Protein AF-A0A4Q4BNV3-F1 (afdb_monomer_lite)

Secondary structure (DSSP, 8-state):
--TTHHHHHHHHHHHHS-HHHHHHHHHHHHHHHHHHHHHH-TTSTTHHHHHHHHHHHHHHHHHHHHIIIIISTT-

Structure (mmCIF, N/CA/C/O backbone):
data_AF-A0A4Q4BNV3-F1
#
_entry.id   AF-A0A4Q4BNV3-F1
#
loop_
_atom_site.group_PDB
_atom_site.id
_atom_site.type_symbol
_atom_site.label_atom_id
_atom_site.label_alt_id
_atom_site.label_comp_id
_atom_site.label_asym_id
_atom_site.label_entity_id
_atom_site.label_seq_id
_atom_site.pdbx_PDB_ins_code
_atom_site.Cartn_x
_atom_site.Cartn_y
_atom_site.Cartn_z
_atom_site.occupancy
_atom_site.B_iso_or_equiv
_atom_site.auth_seq_id
_atom_site.auth_comp_id
_atom_site.auth_asym_id
_atom_site.auth_atom_id
_atom_site.pdbx_PDB_model_num
ATOM 1 N N . ALA A 1 1 ? -16.617 0.021 -6.939 1.00 45.91 1 ALA A N 1
ATOM 2 C CA . ALA A 1 1 ? -15.634 -0.713 -6.115 1.00 45.91 1 ALA A CA 1
ATOM 3 C C . ALA A 1 1 ? -14.369 -0.931 -6.944 1.00 45.91 1 ALA A C 1
ATOM 5 O O . ALA A 1 1 ? -14.458 -1.585 -7.970 1.00 45.91 1 ALA A O 1
ATOM 6 N N . LEU A 1 2 ? -13.230 -0.338 -6.560 1.00 59.12 2 LEU A N 1
ATOM 7 C CA . LEU A 1 2 ? -11.977 -0.357 -7.347 1.00 59.12 2 LEU A CA 1
ATOM 8 C C . LEU A 1 2 ? -11.028 -1.522 -6.984 1.00 59.12 2 LEU A C 1
ATOM 10 O O . LEU A 1 2 ? -10.032 -1.732 -7.667 1.00 59.12 2 LEU A O 1
ATOM 14 N N . GLY A 1 3 ? -11.327 -2.294 -5.931 1.00 62.38 3 GLY A N 1
ATOM 15 C CA . GLY A 1 3 ? -10.403 -3.287 -5.355 1.00 62.38 3 GLY A CA 1
ATOM 16 C C . GLY A 1 3 ? -10.016 -4.462 -6.264 1.00 62.38 3 GLY A C 1
ATOM 17 O O . GLY A 1 3 ? -9.010 -5.110 -6.007 1.00 62.38 3 GLY A O 1
ATOM 18 N N . TRP A 1 4 ? -10.769 -4.717 -7.339 1.00 71.50 4 TRP A N 1
ATOM 19 C CA . TRP A 1 4 ? -10.521 -5.835 -8.261 1.00 71.50 4 TRP A CA 1
ATOM 20 C C . TRP A 1 4 ? -9.763 -5.447 -9.537 1.00 71.50 4 TRP A C 1
ATOM 22 O O . TRP A 1 4 ? -9.365 -6.326 -10.296 1.00 71.50 4 TRP A O 1
ATOM 32 N N . ILE A 1 5 ? -9.501 -4.155 -9.768 1.00 75.69 5 ILE A N 1
ATOM 33 C CA . ILE A 1 5 ? -8.789 -3.686 -10.973 1.00 75.69 5 ILE A CA 1
ATOM 34 C C . ILE A 1 5 ? -7.371 -4.266 -11.046 1.00 75.69 5 ILE A C 1
ATOM 36 O O . ILE A 1 5 ? -6.882 -4.572 -12.131 1.00 75.69 5 ILE A O 1
ATOM 40 N N . ILE A 1 6 ? -6.739 -4.495 -9.891 1.00 73.31 6 ILE A N 1
ATOM 41 C CA . ILE A 1 6 ? -5.396 -5.077 -9.811 1.00 73.31 6 ILE A CA 1
ATOM 42 C C . ILE A 1 6 ? -5.315 -6.465 -10.463 1.00 73.31 6 ILE A C 1
ATOM 44 O O . ILE A 1 6 ? -4.283 -6.797 -11.030 1.00 73.31 6 ILE A O 1
ATOM 48 N N . VAL A 1 7 ? -6.400 -7.250 -10.461 1.00 75.12 7 VAL A N 1
ATOM 49 C CA . VAL A 1 7 ? -6.432 -8.590 -11.076 1.00 75.12 7 VAL A CA 1
ATOM 50 C C . VAL A 1 7 ? -6.296 -8.502 -12.596 1.00 75.12 7 VAL A C 1
ATOM 52 O O . VAL A 1 7 ? -5.603 -9.315 -13.199 1.00 75.12 7 VAL A O 1
ATOM 55 N N . LEU A 1 8 ? -6.897 -7.480 -13.212 1.00 78.12 8 LEU A N 1
ATOM 56 C CA . LEU A 1 8 ? -6.786 -7.230 -14.652 1.00 78.12 8 LEU A CA 1
ATOM 57 C C . LEU A 1 8 ? -5.387 -6.729 -15.034 1.00 78.12 8 LEU A C 1
ATOM 59 O O . LEU A 1 8 ? -4.879 -7.061 -16.101 1.00 78.12 8 LEU A O 1
ATOM 63 N N . ALA A 1 9 ? -4.753 -5.960 -14.148 1.00 76.69 9 ALA A N 1
ATOM 64 C CA . ALA A 1 9 ? -3.413 -5.419 -14.357 1.00 76.69 9 ALA A CA 1
ATOM 65 C C . ALA A 1 9 ? -2.284 -6.386 -13.948 1.00 76.69 9 ALA A C 1
ATOM 67 O O . ALA A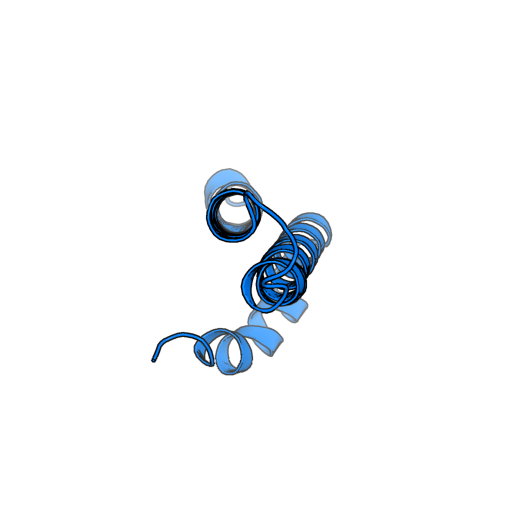 1 9 ? -1.123 -6.119 -14.243 1.00 76.69 9 ALA A O 1
ATOM 68 N N . LEU A 1 10 ? -2.593 -7.506 -13.283 1.00 77.88 10 LEU A N 1
ATOM 69 C CA . LEU A 1 10 ? -1.592 -8.354 -12.631 1.00 77.88 10 LEU A CA 1
ATOM 70 C C . LEU A 1 10 ? -0.602 -8.983 -13.618 1.00 77.88 10 LEU A C 1
ATOM 72 O O . LEU A 1 10 ? 0.601 -8.943 -13.386 1.00 77.88 10 LEU A O 1
ATOM 76 N N . LYS A 1 11 ? -1.096 -9.547 -14.726 1.00 78.31 11 LYS A N 1
ATOM 77 C CA . LYS A 1 11 ? -0.249 -10.187 -15.744 1.00 78.31 11 LYS A CA 1
ATOM 78 C C . LYS A 1 11 ? 0.725 -9.194 -16.405 1.00 78.31 11 LYS A C 1
ATOM 80 O O . LYS A 1 11 ? 1.924 -9.440 -16.327 1.00 78.31 11 LYS A O 1
ATOM 85 N N . PRO A 1 12 ? 0.274 -8.052 -16.964 1.00 79.19 12 PRO A N 1
ATOM 86 C CA . PRO A 1 12 ? 1.199 -7.066 -17.524 1.00 79.19 12 PRO A CA 1
ATOM 87 C C . PRO A 1 12 ? 2.126 -6.434 -16.474 1.00 79.19 12 PRO A C 1
ATOM 89 O O . PRO A 1 12 ? 3.245 -6.062 -16.811 1.00 79.19 12 PRO A O 1
ATOM 92 N N . LEU A 1 13 ? 1.711 -6.347 -15.203 1.00 80.31 13 LEU A N 1
ATOM 93 C CA . LEU A 1 13 ? 2.597 -5.914 -14.118 1.00 80.31 13 LEU A CA 1
ATOM 94 C C . LEU A 1 13 ? 3.730 -6.912 -13.869 1.00 80.31 13 LEU A C 1
ATOM 96 O O . LEU A 1 13 ? 4.869 -6.493 -13.733 1.00 80.31 13 LEU A O 1
ATOM 100 N N . ILE A 1 14 ? 3.447 -8.213 -13.814 1.00 80.12 14 ILE A N 1
ATOM 101 C CA . ILE A 1 14 ? 4.486 -9.231 -13.592 1.00 80.12 14 ILE A CA 1
ATOM 102 C C . ILE A 1 14 ? 5.467 -9.278 -14.766 1.00 80.12 14 ILE A C 1
ATOM 104 O O . ILE A 1 14 ? 6.672 -9.355 -14.543 1.00 80.12 14 ILE A O 1
ATOM 108 N N . ASP A 1 15 ? 4.958 -9.195 -15.994 1.00 84.56 15 ASP A N 1
ATOM 109 C CA . ASP A 1 15 ? 5.781 -9.318 -17.199 1.00 84.56 15 ASP A CA 1
ATOM 110 C C . ASP A 1 15 ? 6.606 -8.044 -17.486 1.00 84.56 15 ASP A C 1
ATOM 112 O O . ASP A 1 15 ? 7.648 -8.120 -18.133 1.00 84.56 15 ASP A O 1
ATOM 116 N N . GLY A 1 16 ? 6.150 -6.872 -17.019 1.00 82.50 16 GLY A N 1
ATOM 117 C CA . GLY A 1 16 ? 6.750 -5.572 -17.347 1.00 82.50 16 GLY A CA 1
ATOM 118 C C . GLY A 1 16 ? 7.379 -4.799 -16.185 1.00 82.50 16 GLY A C 1
ATOM 119 O O . GLY A 1 16 ? 8.088 -3.826 -16.436 1.00 82.50 16 GLY A O 1
ATOM 120 N N . ALA A 1 17 ? 7.132 -5.174 -14.926 1.00 85.75 17 ALA A N 1
ATOM 121 C CA . ALA A 1 17 ? 7.621 -4.424 -13.770 1.00 85.75 17 ALA A CA 1
ATOM 122 C C . ALA A 1 17 ? 8.896 -5.022 -13.165 1.00 85.75 17 ALA A C 1
ATOM 124 O O . ALA A 1 17 ? 9.119 -6.231 -13.150 1.00 85.75 17 ALA A O 1
ATOM 125 N N . SER A 1 18 ? 9.721 -4.148 -12.584 1.00 89.44 18 SER A N 1
ATOM 126 C CA . SER A 1 18 ? 10.929 -4.569 -11.875 1.00 89.44 18 SER A CA 1
ATOM 127 C C . SER A 1 18 ? 10.604 -5.398 -10.616 1.00 89.44 18 SER A C 1
ATOM 129 O O . SER A 1 18 ? 9.547 -5.201 -10.000 1.00 89.44 18 SER A O 1
ATOM 131 N N . PRO A 1 19 ? 11.535 -6.249 -10.137 1.00 90.19 19 PRO A N 1
ATOM 132 C CA . PRO A 1 19 ? 11.366 -6.973 -8.874 1.00 90.19 19 PRO A CA 1
ATOM 133 C C . PRO A 1 19 ? 11.080 -6.055 -7.676 1.00 90.19 19 PRO A C 1
ATOM 135 O O . PRO A 1 19 ? 10.302 -6.412 -6.789 1.00 90.19 19 PRO A O 1
ATOM 138 N N . LEU A 1 20 ? 11.665 -4.851 -7.659 1.00 92.12 20 LEU A N 1
ATOM 139 C CA . LEU A 1 20 ? 11.419 -3.848 -6.621 1.00 92.12 20 LEU A CA 1
ATOM 140 C C . LEU A 1 20 ? 9.966 -3.358 -6.654 1.00 92.1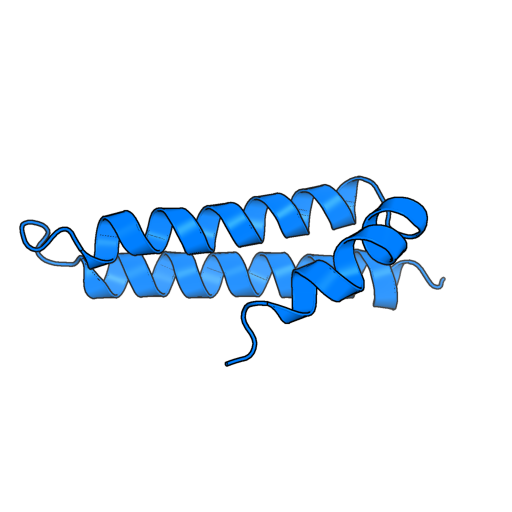2 20 LEU A C 1
ATOM 142 O O . LEU A 1 20 ? 9.302 -3.319 -5.619 1.00 92.12 20 LEU A O 1
ATOM 146 N N . THR A 1 21 ? 9.454 -3.033 -7.842 1.00 91.44 21 THR A N 1
ATOM 147 C CA . THR A 1 21 ? 8.065 -2.599 -8.046 1.00 91.44 21 THR A CA 1
ATOM 148 C C . THR A 1 21 ? 7.081 -3.675 -7.599 1.00 91.44 21 THR A C 1
ATOM 150 O O . THR A 1 21 ? 6.149 -3.380 -6.851 1.00 91.44 21 THR A O 1
ATOM 153 N N . LEU A 1 22 ? 7.315 -4.932 -7.987 1.00 91.50 22 LEU A N 1
ATOM 154 C CA . LEU A 1 22 ? 6.485 -6.065 -7.571 1.00 91.50 22 LEU A CA 1
ATOM 155 C C . LEU A 1 22 ? 6.518 -6.267 -6.053 1.00 91.50 22 LEU A C 1
ATOM 157 O O . LEU A 1 22 ? 5.473 -6.465 -5.435 1.00 91.50 22 LEU A O 1
ATOM 161 N N . THR A 1 23 ? 7.694 -6.145 -5.436 1.00 93.25 23 THR A N 1
ATOM 162 C CA . THR A 1 23 ? 7.841 -6.253 -3.978 1.00 93.25 23 THR A CA 1
ATOM 163 C C . THR A 1 23 ? 7.043 -5.166 -3.259 1.00 93.25 23 THR A C 1
ATOM 165 O O . THR A 1 23 ? 6.311 -5.465 -2.316 1.00 93.25 23 THR A O 1
ATOM 168 N N . LEU A 1 24 ? 7.114 -3.915 -3.723 1.00 93.69 24 LEU A N 1
ATOM 169 C CA . LEU A 1 24 ? 6.353 -2.799 -3.150 1.00 93.69 24 LEU A CA 1
ATOM 170 C C . LEU A 1 24 ? 4.836 -2.999 -3.284 1.00 93.69 24 LEU A C 1
ATOM 172 O O . LEU A 1 24 ? 4.100 -2.700 -2.343 1.00 93.69 24 LEU A O 1
ATOM 176 N N . LEU A 1 25 ? 4.366 -3.552 -4.409 1.00 91.38 25 LEU A N 1
ATOM 177 C CA . LEU A 1 25 ? 2.953 -3.899 -4.602 1.00 91.38 25 LEU A CA 1
ATOM 178 C C . LEU A 1 25 ? 2.495 -5.003 -3.641 1.00 91.38 25 LEU A C 1
ATOM 180 O O . LEU A 1 25 ? 1.442 -4.876 -3.016 1.00 91.38 25 LEU A O 1
ATOM 184 N N . VAL A 1 26 ? 3.292 -6.061 -3.471 1.00 92.00 26 VAL A N 1
ATOM 185 C CA . VAL A 1 26 ? 2.981 -7.150 -2.531 1.00 92.00 26 VAL A CA 1
ATOM 186 C C . VAL A 1 26 ? 2.945 -6.629 -1.095 1.00 92.00 26 VAL A C 1
ATOM 188 O O . VAL A 1 26 ? 1.981 -6.885 -0.375 1.00 92.00 26 VAL A O 1
ATOM 191 N N . VAL A 1 27 ? 3.946 -5.849 -0.683 1.00 94.88 27 VAL A N 1
ATOM 192 C CA . VAL A 1 27 ? 3.995 -5.245 0.658 1.00 94.88 27 VAL A CA 1
ATOM 193 C C . VAL A 1 27 ? 2.802 -4.314 0.883 1.00 94.88 27 VAL A C 1
ATOM 195 O O . VAL A 1 27 ? 2.162 -4.392 1.932 1.00 94.88 27 VAL A O 1
ATOM 198 N N . GLY A 1 28 ? 2.449 -3.483 -0.102 1.00 93.19 28 GLY A N 1
ATOM 199 C CA . GLY A 1 28 ? 1.274 -2.614 -0.036 1.00 93.19 28 GLY A CA 1
ATOM 200 C C . GLY A 1 28 ? -0.029 -3.396 0.156 1.00 93.19 28 GLY A C 1
ATOM 201 O O . GLY A 1 28 ? -0.823 -3.069 1.042 1.00 93.19 28 GLY A O 1
ATOM 202 N N . GLY A 1 29 ? -0.221 -4.480 -0.601 1.00 90.44 29 GLY A N 1
ATOM 203 C CA . GLY A 1 29 ? -1.373 -5.376 -0.468 1.00 90.44 29 GLY A CA 1
ATOM 204 C C . GLY A 1 29 ? -1.439 -6.092 0.886 1.00 90.44 29 GLY A C 1
ATOM 205 O O . GLY A 1 29 ? -2.519 -6.202 1.480 1.00 90.44 29 GLY A O 1
ATOM 206 N N . LEU A 1 30 ? -0.293 -6.528 1.419 1.00 93.94 30 LEU A N 1
ATOM 207 C CA . LEU A 1 30 ? -0.208 -7.133 2.750 1.00 93.94 30 LEU A CA 1
ATOM 208 C C . LEU A 1 30 ? -0.585 -6.133 3.845 1.00 93.94 30 LEU A C 1
ATOM 210 O O . LEU A 1 30 ? -1.394 -6.475 4.704 1.00 93.94 30 LEU A O 1
ATOM 214 N N . LEU A 1 31 ? -0.082 -4.897 3.783 1.00 93.75 31 LEU A N 1
ATOM 215 C CA . LEU A 1 31 ? -0.427 -3.835 4.735 1.00 93.75 31 LEU A CA 1
ATOM 216 C C . LEU A 1 31 ? -1.930 -3.533 4.734 1.00 93.75 31 LEU A C 1
ATOM 218 O O . LEU A 1 31 ? -2.540 -3.422 5.798 1.00 93.75 31 LEU A O 1
ATOM 222 N N . TYR A 1 32 ? -2.556 -3.470 3.556 1.00 87.69 32 TYR A N 1
ATOM 223 C CA . TYR A 1 32 ? -4.009 -3.312 3.454 1.00 87.69 32 TYR A CA 1
ATOM 224 C C . TYR A 1 32 ? -4.772 -4.471 4.103 1.00 87.69 32 TYR A C 1
ATOM 226 O O . TYR A 1 32 ? -5.759 -4.246 4.807 1.00 87.69 32 TYR A O 1
ATOM 234 N N . SER A 1 33 ? -4.303 -5.700 3.894 1.00 88.94 33 SER A N 1
ATOM 235 C CA . SER A 1 33 ? -4.955 -6.911 4.395 1.00 88.94 33 SER A CA 1
ATOM 236 C C . SER A 1 33 ? -4.823 -7.047 5.914 1.00 88.94 33 SER A C 1
ATOM 238 O O . SER A 1 33 ? -5.814 -7.283 6.606 1.00 88.94 33 SER A O 1
ATOM 240 N N . THR A 1 34 ? -3.626 -6.837 6.465 1.00 92.19 34 THR A N 1
ATOM 241 C CA . THR A 1 34 ? -3.391 -6.902 7.916 1.00 92.19 34 THR A CA 1
ATOM 242 C C . THR A 1 34 ? -4.101 -5.772 8.658 1.00 92.19 34 THR A C 1
ATOM 244 O O . THR A 1 34 ? -4.609 -5.994 9.757 1.00 92.19 34 THR A O 1
ATOM 247 N N . GLY A 1 35 ? -4.252 -4.595 8.039 1.00 89.06 35 GLY A N 1
ATOM 248 C CA . GLY A 1 35 ? -5.054 -3.497 8.576 1.00 89.06 35 GLY A CA 1
ATOM 249 C C . GLY A 1 35 ? -6.487 -3.917 8.927 1.00 89.06 35 GLY A C 1
ATOM 250 O O . GLY A 1 35 ? -7.017 -3.487 9.954 1.00 89.06 35 GLY A O 1
ATOM 251 N N . VAL A 1 36 ? -7.108 -4.794 8.128 1.00 89.75 36 VAL A N 1
ATOM 252 C CA . VAL A 1 36 ? -8.469 -5.297 8.389 1.00 89.75 36 VAL A CA 1
ATOM 253 C C . VAL A 1 36 ? -8.523 -6.106 9.684 1.00 89.75 36 VAL A C 1
ATOM 255 O O . VAL A 1 36 ? -9.466 -5.938 10.455 1.00 89.75 36 VAL A O 1
ATOM 258 N N . ALA A 1 37 ? -7.501 -6.917 9.978 1.00 90.19 37 ALA A N 1
ATOM 259 C CA . ALA A 1 37 ? -7.427 -7.678 11.227 1.00 90.19 37 ALA A CA 1
ATOM 260 C C . ALA A 1 37 ? -7.430 -6.754 12.461 1.00 90.19 37 ALA A C 1
ATOM 262 O O . ALA A 1 37 ? -8.101 -7.037 13.455 1.00 90.19 37 ALA A O 1
ATOM 263 N N . PHE A 1 38 ? -6.748 -5.606 12.380 1.00 90.12 38 PHE A N 1
ATOM 264 C CA . PHE A 1 38 ? -6.789 -4.586 13.431 1.00 90.12 38 PHE A CA 1
ATOM 265 C C . PHE A 1 38 ? -8.135 -3.862 13.494 1.00 90.12 38 PHE A C 1
ATOM 267 O O . PHE A 1 38 ? -8.625 -3.606 14.591 1.00 90.12 38 PHE A O 1
ATOM 274 N N . TYR A 1 39 ? -8.755 -3.571 12.347 1.00 89.31 39 TYR A N 1
ATOM 275 C CA . TYR A 1 39 ? -10.067 -2.923 12.278 1.00 89.31 39 TYR A CA 1
ATOM 276 C C . TYR A 1 39 ? -11.174 -3.757 12.937 1.00 89.31 39 TYR A C 1
ATOM 278 O O . TYR A 1 39 ? -11.981 -3.223 13.700 1.00 89.31 39 TYR A O 1
ATOM 286 N N . VAL A 1 40 ? -11.209 -5.069 12.673 1.00 91.56 40 VAL A N 1
ATOM 287 C CA . VAL A 1 40 ? -12.239 -5.963 13.230 1.00 91.56 40 VAL A CA 1
ATOM 288 C C . VAL A 1 40 ? -12.024 -6.261 14.717 1.00 91.56 40 VAL A C 1
ATOM 290 O O . VAL A 1 40 ? -12.973 -6.613 15.420 1.00 91.56 40 VAL A O 1
ATOM 293 N N . ASN A 1 41 ? -10.802 -6.086 15.231 1.00 91.06 41 ASN A N 1
ATOM 294 C CA . ASN A 1 41 ? -10.487 -6.321 16.635 1.00 91.06 41 ASN A CA 1
ATOM 295 C C . ASN A 1 41 ? -10.986 -5.178 17.538 1.00 91.06 41 ASN A C 1
ATOM 297 O O . ASN A 1 41 ? -10.254 -4.251 17.889 1.00 91.06 41 ASN A O 1
ATOM 301 N N . LYS A 1 42 ? -12.236 -5.292 18.001 1.00 84.06 42 LYS A N 1
ATOM 302 C CA . LYS A 1 42 ? -12.875 -4.304 18.890 1.00 84.06 42 LYS A CA 1
ATOM 303 C C . LYS A 1 42 ? -12.298 -4.237 20.312 1.00 84.06 42 LYS A C 1
ATOM 305 O O . LYS A 1 42 ? -12.680 -3.343 21.061 1.00 84.06 42 LYS A O 1
ATOM 310 N N . ARG A 1 43 ? -11.394 -5.149 20.704 1.00 89.88 43 ARG A N 1
ATOM 311 C CA . ARG A 1 43 ? -10.740 -5.119 22.029 1.00 89.88 43 ARG A CA 1
ATOM 312 C C . ARG A 1 43 ? -9.606 -4.093 22.101 1.00 89.88 43 ARG A C 1
ATOM 314 O O . ARG A 1 43 ? -9.216 -3.691 23.193 1.00 89.88 43 ARG A O 1
ATOM 321 N N . LEU A 1 44 ? -9.073 -3.661 20.958 1.00 88.62 44 LEU A N 1
ATOM 322 C CA . LEU A 1 44 ? -8.002 -2.669 20.895 1.00 88.62 44 LEU A CA 1
ATOM 323 C C . LEU A 1 44 ? -8.570 -1.246 20.978 1.00 88.62 44 LEU A C 1
ATOM 325 O O . LEU A 1 44 ? -9.306 -0.808 20.094 1.00 88.62 44 LEU A O 1
ATOM 329 N N . ARG A 1 45 ? -8.147 -0.480 21.995 1.00 88.00 45 ARG A N 1
ATOM 330 C CA . ARG A 1 45 ? -8.582 0.914 22.235 1.00 88.00 45 ARG A CA 1
ATOM 331 C C . ARG A 1 45 ? -8.382 1.838 21.024 1.00 88.00 45 ARG A C 1
ATOM 333 O O . ARG A 1 45 ? -9.159 2.765 20.827 1.00 88.00 45 ARG A O 1
ATOM 340 N N . PHE A 1 46 ? -7.368 1.565 20.200 1.00 91.56 46 PHE A N 1
ATOM 341 C CA . PHE A 1 46 ? -6.995 2.380 19.037 1.00 91.56 46 PHE A CA 1
ATOM 342 C C . PHE A 1 46 ? -7.089 1.634 17.696 1.00 91.56 46 PHE A C 1
ATOM 344 O O . PHE A 1 46 ? -6.423 2.014 16.734 1.00 91.56 46 PHE A O 1
ATOM 351 N N . ALA A 1 47 ? -7.938 0.604 17.604 1.00 90.31 47 ALA A N 1
ATOM 352 C CA . ALA A 1 47 ? -8.128 -0.222 16.403 1.00 90.31 47 ALA A CA 1
ATOM 353 C C . ALA A 1 47 ? -8.270 0.590 15.098 1.00 90.31 47 ALA A C 1
ATOM 355 O O . ALA A 1 47 ? -7.591 0.317 14.112 1.00 90.31 47 ALA A O 1
ATOM 356 N N . ARG A 1 48 ? -9.101 1.644 15.107 1.00 90.38 48 ARG A N 1
ATOM 357 C CA . ARG A 1 48 ? -9.321 2.513 13.935 1.00 90.38 48 ARG A CA 1
ATOM 358 C C . ARG A 1 48 ? -8.079 3.299 13.517 1.00 90.38 48 ARG A C 1
ATOM 360 O O . ARG A 1 48 ? -7.814 3.407 12.326 1.00 90.38 48 ARG A O 1
ATOM 367 N N . ALA A 1 49 ? -7.322 3.836 14.472 1.00 93.56 49 ALA A N 1
ATOM 368 C CA . ALA A 1 49 ? -6.108 4.592 14.167 1.00 93.56 49 ALA A CA 1
ATOM 369 C C . ALA A 1 49 ? -5.017 3.675 13.591 1.00 93.56 49 ALA A C 1
ATOM 371 O O . ALA A 1 49 ? -4.382 4.022 12.600 1.00 93.56 49 ALA A O 1
ATOM 372 N N . ILE A 1 50 ? -4.861 2.471 14.154 1.00 93.94 50 ILE A N 1
ATOM 373 C CA . ILE A 1 50 ? -3.928 1.451 13.649 1.00 93.94 50 ILE A CA 1
ATOM 374 C C . ILE A 1 50 ? -4.322 1.010 12.236 1.00 93.94 50 ILE A C 1
ATOM 376 O O . ILE A 1 50 ? -3.458 0.883 11.367 1.00 93.94 50 ILE A O 1
ATOM 380 N N . TRP A 1 51 ? -5.621 0.818 11.990 1.00 94.19 51 TRP A N 1
ATOM 381 C CA . TRP A 1 51 ? -6.143 0.518 10.660 1.00 94.19 51 TRP A CA 1
ATOM 382 C C . TRP A 1 51 ? -5.822 1.630 9.656 1.00 94.19 51 TRP A C 1
ATOM 384 O O . TRP A 1 51 ? -5.276 1.346 8.593 1.00 94.19 51 TRP A O 1
ATOM 394 N N . HIS A 1 52 ? -6.075 2.894 10.004 1.00 94.62 52 HIS A N 1
ATOM 395 C CA . HIS A 1 52 ? -5.709 4.018 9.142 1.00 94.62 52 HIS A CA 1
ATOM 396 C C . HIS A 1 52 ? -4.199 4.084 8.882 1.00 94.62 52 HIS A C 1
ATOM 398 O O . HIS A 1 52 ? -3.803 4.328 7.747 1.00 94.62 52 HIS A O 1
ATOM 404 N N . GLY A 1 53 ? -3.360 3.802 9.883 1.00 95.88 53 GLY A N 1
ATOM 405 C CA . GLY A 1 53 ? -1.908 3.714 9.704 1.00 95.88 53 GLY A CA 1
ATOM 406 C C . GLY A 1 53 ? -1.502 2.664 8.665 1.00 95.88 53 GLY A C 1
ATOM 407 O O . GLY A 1 53 ? -0.697 2.953 7.783 1.00 95.88 53 GLY A O 1
ATOM 408 N N . HIS A 1 54 ? -2.118 1.480 8.704 1.00 95.50 54 HIS A N 1
ATOM 409 C CA . HIS A 1 54 ? -1.901 0.430 7.703 1.00 95.50 54 HIS A CA 1
ATOM 410 C C . HIS A 1 54 ? -2.358 0.850 6.304 1.00 95.50 54 HIS A C 1
ATOM 412 O O . HIS A 1 54 ? -1.640 0.626 5.333 1.00 95.50 54 HIS A O 1
ATOM 418 N N . VAL A 1 55 ? -3.524 1.494 6.200 1.00 94.38 55 VAL A N 1
ATOM 419 C CA . VAL A 1 55 ? -4.051 2.013 4.929 1.00 94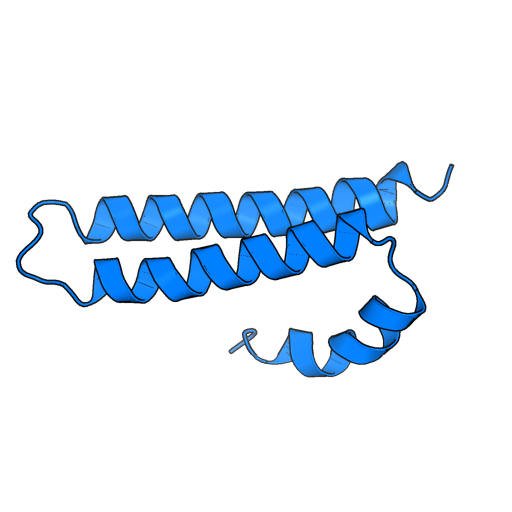.38 55 VAL A CA 1
ATOM 420 C C . VAL A 1 55 ? -3.106 3.054 4.325 1.00 94.38 55 VAL A C 1
ATOM 422 O O . VAL A 1 55 ? -2.791 2.974 3.141 1.00 94.38 55 VAL A O 1
ATOM 425 N N . VAL A 1 56 ? -2.608 3.998 5.129 1.00 96.56 56 VAL A N 1
ATOM 426 C CA . VAL A 1 56 ? -1.665 5.033 4.675 1.00 96.56 56 VAL A CA 1
ATOM 427 C C . VAL A 1 56 ? -0.331 4.417 4.258 1.00 96.56 56 VAL A C 1
ATOM 429 O O . VAL A 1 56 ? 0.184 4.755 3.196 1.00 96.56 56 VAL A O 1
ATOM 432 N N . ALA A 1 57 ? 0.208 3.478 5.040 1.00 96.56 57 ALA A N 1
ATOM 433 C CA . ALA A 1 57 ? 1.448 2.787 4.696 1.00 96.56 57 ALA A CA 1
ATOM 434 C C . ALA A 1 57 ? 1.304 1.964 3.402 1.00 96.56 57 ALA A C 1
ATOM 436 O O . ALA A 1 57 ? 2.165 2.035 2.527 1.00 96.56 57 ALA A O 1
ATOM 437 N N . GLY A 1 58 ? 0.191 1.240 3.241 1.00 94.81 58 GLY A N 1
ATOM 438 C CA . GLY A 1 58 ? -0.113 0.484 2.026 1.00 94.81 58 GLY A CA 1
ATOM 439 C C . GLY A 1 58 ? -0.284 1.384 0.800 1.00 94.81 58 GLY A C 1
ATOM 440 O O . GLY A 1 58 ? 0.262 1.093 -0.263 1.00 94.81 58 GLY A O 1
ATOM 441 N N . ALA A 1 59 ? -0.974 2.520 0.947 1.00 94.31 59 ALA A N 1
ATOM 442 C CA . ALA A 1 59 ? -1.077 3.536 -0.100 1.00 94.31 59 ALA A CA 1
ATOM 443 C C . ALA A 1 59 ? 0.293 4.128 -0.469 1.00 94.31 59 ALA A C 1
ATOM 445 O O . ALA A 1 59 ? 0.588 4.283 -1.652 1.00 94.31 59 ALA A O 1
ATOM 446 N N . GLY A 1 60 ? 1.143 4.402 0.525 1.00 96.75 60 GLY A N 1
ATOM 447 C CA . GLY A 1 60 ? 2.508 4.885 0.323 1.00 96.75 60 GLY A CA 1
ATOM 448 C C . GLY A 1 60 ? 3.379 3.888 -0.442 1.00 96.75 60 GLY A C 1
ATOM 449 O O . GLY A 1 60 ? 4.081 4.283 -1.369 1.00 96.75 60 GLY A O 1
ATOM 450 N N . ALA A 1 61 ? 3.282 2.593 -0.128 1.00 96.06 61 ALA A N 1
ATOM 451 C CA . ALA A 1 61 ? 3.992 1.541 -0.855 1.00 96.06 61 ALA A CA 1
ATOM 452 C C . ALA A 1 61 ? 3.534 1.437 -2.321 1.00 96.06 61 ALA A C 1
ATOM 454 O O . ALA A 1 61 ? 4.371 1.374 -3.220 1.00 96.06 61 ALA A O 1
ATOM 455 N N . HIS A 1 62 ? 2.223 1.495 -2.587 1.00 92.50 62 HIS A N 1
ATOM 456 C CA . HIS A 1 62 ? 1.701 1.525 -3.958 1.00 92.50 62 HIS A CA 1
ATOM 457 C C . HIS A 1 62 ? 2.133 2.782 -4.721 1.00 92.50 62 HIS A C 1
ATOM 459 O O . HIS A 1 62 ? 2.508 2.695 -5.889 1.00 92.50 62 HIS A O 1
ATOM 465 N N . TRP A 1 63 ? 2.125 3.945 -4.068 1.00 94.69 63 TRP A N 1
ATOM 466 C CA . TRP A 1 63 ? 2.615 5.186 -4.663 1.00 94.69 63 TRP A CA 1
ATOM 467 C C . TRP A 1 63 ? 4.109 5.100 -5.001 1.00 94.69 63 TRP A C 1
ATOM 469 O O . TRP A 1 63 ? 4.502 5.440 -6.114 1.00 94.69 63 TRP A O 1
ATOM 479 N N . ALA A 1 64 ? 4.930 4.561 -4.095 1.00 95.25 64 ALA A N 1
ATOM 480 C CA . ALA A 1 64 ? 6.353 4.334 -4.335 1.00 95.25 64 ALA A CA 1
ATOM 481 C C . ALA A 1 64 ? 6.599 3.336 -5.477 1.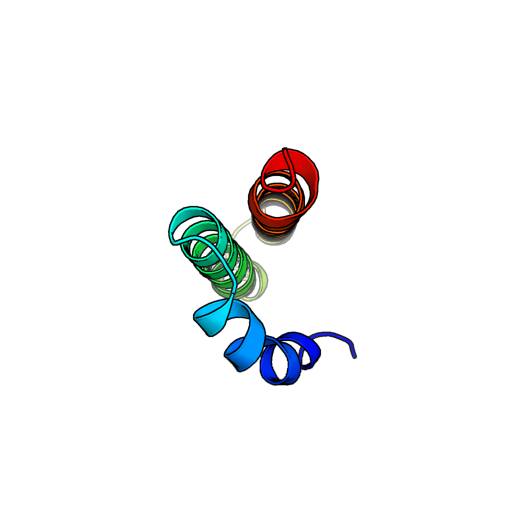00 95.25 64 ALA A C 1
ATOM 483 O O . ALA A 1 64 ? 7.509 3.543 -6.275 1.00 95.25 64 ALA A O 1
ATOM 484 N N . ALA A 1 65 ? 5.775 2.288 -5.600 1.00 92.38 65 ALA A N 1
ATOM 485 C CA . ALA A 1 65 ? 5.856 1.333 -6.704 1.00 92.38 65 ALA A CA 1
ATOM 486 C C . ALA A 1 65 ? 5.662 2.023 -8.063 1.00 92.38 65 ALA A C 1
ATOM 488 O O . ALA A 1 65 ? 6.424 1.766 -8.992 1.00 92.38 65 ALA A O 1
ATOM 489 N N . VAL A 1 66 ? 4.685 2.931 -8.162 1.00 91.62 66 VAL A N 1
ATOM 490 C CA . VAL A 1 66 ? 4.430 3.727 -9.374 1.00 91.62 66 VAL A CA 1
ATOM 491 C C . VAL A 1 66 ? 5.562 4.726 -9.618 1.00 91.62 66 VAL A C 1
ATOM 493 O O . VAL A 1 66 ? 6.077 4.815 -10.730 1.00 91.62 66 VAL A O 1
ATOM 496 N N . LEU A 1 67 ? 5.992 5.452 -8.585 1.00 93.81 67 LEU A N 1
ATOM 497 C CA . LEU A 1 67 ? 7.068 6.434 -8.700 1.00 93.81 67 LEU A CA 1
ATOM 498 C C . LEU A 1 67 ? 8.373 5.786 -9.183 1.00 93.81 67 LEU A C 1
ATOM 500 O O . LEU A 1 67 ? 8.964 6.241 -10.155 1.00 93.81 67 LEU A O 1
ATOM 504 N N . LEU A 1 68 ? 8.810 4.708 -8.534 1.00 91.75 68 LEU A N 1
ATOM 505 C CA . LEU A 1 68 ? 10.073 4.042 -8.849 1.00 91.75 68 LEU A CA 1
ATOM 506 C C . LEU A 1 68 ? 9.978 3.182 -10.111 1.00 91.75 68 LEU A C 1
ATOM 508 O O . LEU A 1 68 ? 10.912 3.161 -10.901 1.00 91.75 68 LE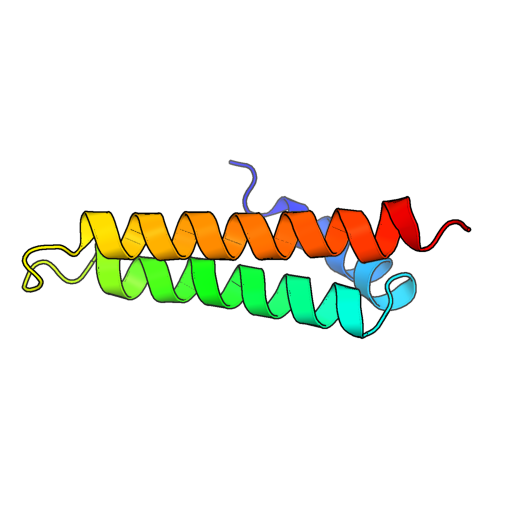U A O 1
ATOM 512 N N . GLY A 1 69 ? 8.868 2.465 -10.292 1.00 88.25 69 GLY A N 1
ATOM 513 C CA . GLY A 1 69 ? 8.701 1.482 -11.363 1.00 88.25 69 GLY A CA 1
ATOM 514 C C . GLY A 1 69 ? 8.195 2.038 -12.686 1.00 88.25 69 GLY A C 1
ATOM 515 O O . GLY A 1 69 ? 8.358 1.376 -13.703 1.00 88.25 69 GLY A O 1
ATOM 516 N N . VAL A 1 70 ? 7.566 3.215 -12.678 1.00 86.38 70 VAL A N 1
ATOM 517 C CA . VAL A 1 70 ? 6.996 3.830 -13.884 1.00 86.38 70 VAL A CA 1
ATOM 518 C C . VAL A 1 70 ? 7.636 5.181 -14.153 1.00 86.38 70 VAL A C 1
ATOM 520 O O . VAL A 1 70 ? 8.142 5.387 -15.242 1.00 86.38 70 VAL A O 1
ATOM 523 N N . VAL A 1 71 ? 7.632 6.098 -13.180 1.00 88.19 71 VAL A N 1
ATOM 524 C CA . VAL A 1 71 ? 8.073 7.487 -13.416 1.00 88.19 71 VAL A CA 1
ATOM 525 C C . VAL A 1 71 ? 9.595 7.596 -13.509 1.00 88.19 71 VAL A C 1
ATOM 527 O O . VAL A 1 71 ? 10.116 8.284 -14.380 1.00 88.19 71 VAL A O 1
ATOM 530 N N . LEU A 1 72 ? 10.314 6.941 -12.598 1.00 89.06 72 LEU A N 1
ATOM 531 C CA . LEU A 1 72 ? 11.773 7.038 -12.513 1.00 89.06 72 LEU A CA 1
ATOM 532 C C . LEU A 1 72 ? 12.499 5.952 -13.311 1.00 89.06 72 LEU A C 1
ATOM 534 O O . LEU A 1 72 ? 13.644 6.158 -13.688 1.00 89.06 72 LEU A O 1
ATOM 538 N N . ALA A 1 73 ? 11.843 4.824 -13.593 1.00 80.44 73 ALA A N 1
ATOM 539 C CA . ALA A 1 73 ? 12.407 3.753 -14.417 1.00 80.44 73 ALA A CA 1
ATOM 540 C C . ALA A 1 73 ? 12.492 4.108 -15.915 1.00 80.44 73 ALA A C 1
ATOM 542 O O . ALA A 1 73 ? 13.159 3.407 -16.667 1.00 80.44 73 ALA A O 1
ATOM 543 N N . THR A 1 74 ? 11.809 5.169 -16.361 1.00 63.75 74 THR A N 1
ATOM 544 C CA . THR A 1 74 ? 11.788 5.633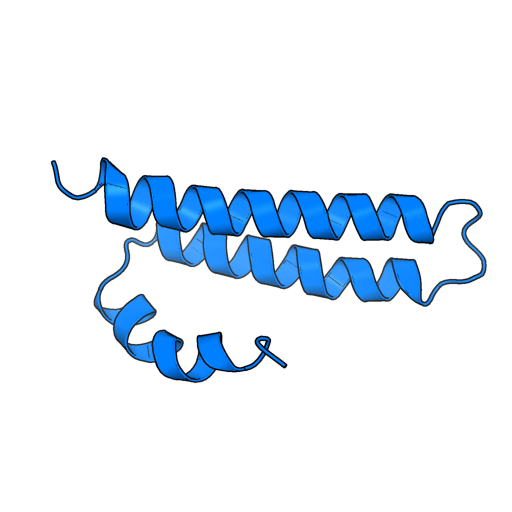 -17.762 1.00 63.75 74 THR A CA 1
ATOM 545 C C . THR A 1 74 ? 12.932 6.586 -18.142 1.00 63.75 74 THR A C 1
ATOM 547 O O . THR A 1 74 ? 12.818 7.300 -19.138 1.00 63.75 74 THR A O 1
ATOM 550 N N . HIS A 1 75 ? 14.028 6.602 -17.383 1.00 49.94 75 HIS A N 1
ATOM 551 C CA . HIS A 1 75 ? 15.263 7.333 -17.693 1.00 49.94 75 HIS A CA 1
ATOM 552 C C . HIS A 1 75 ? 16.439 6.366 -17.819 1.00 49.94 75 HIS A C 1
ATOM 554 O O . HIS A 1 75 ? 17.287 6.615 -18.705 1.00 49.94 75 HIS A O 1
#

pLDDT: mean 86.87, std 10.33, range [45.91, 96.75]

Foldseek 3Di:
DCVCVCVVCVVVCVVQWDPLLVVLLVQLVVLQVVLVVLCPPPVDPCSVVSSVVSNVSSVVSNVVSCCVTPVVVVD

Sequence (75 aa):
ALGWIIVLALKPLIDGASPLTLTLLVVGGLLYSTGVAFYVNKRLRFARAIWHGHVVAGAGAHWAAVLLGVVLATH

Radius of gyration: 14.33 Å; chains: 1; bounding box: 31×18×40 Å